Protein AF-A0A962I4L6-F1 (afdb_monomer_lite)

Sequence (158 aa):
SPNHPAYGAGHATVAGACVTVLKAWFDEDAKLMELIDIAQANDRTKEPGPLLQGLLQPGSHNSGELFEPPSAYNGGDAKNMTVGGELNKLASNVAMGRSMGGVHWRTDNTRSLRLGEQIAIEILRKRTEEYAERPVSFTFRSFDRHMIHITQGQAMSR

Foldseek 3Di:
DPPDDQAQPVQLLQLLQVLLLVQQPDDQQAFPQVVLVVQQVVPPCPDPDPRDPGDWDFDDCPPVDPGDPIDHDPDPCNRRDGNNNVSVVSSVCRLCVCVVVVRHDPNSNVVSSQNNNVVNLQVVLVVCQVDPPPRDKTWGAHPVRWIWIHTNSDIDTD

Radius of gyration: 18.55 Å; chains: 1; bounding box: 48×34×57 Å

Secondary structure (DSSP, 8-state):
--SS-SSS-HHHHHHHHHHHHHHHHS-TTSBHHHHHHHHHHTT--SSSSS---SSEEPPPS-SS-S-PPPEE---TTTTT-BHHHHHHHHHHHHHHHHHHTTS--HHHHHHHHHHHHHHHHHHHHHHHHH-SSSSPEEEEE-TTSPEEEEETTEEEE-

Structure (mmCIF, N/CA/C/O backbone):
data_AF-A0A962I4L6-F1
#
_entry.id   AF-A0A962I4L6-F1
#
loop_
_atom_site.group_PDB
_atom_site.id
_atom_site.type_symbol
_atom_site.label_atom_id
_atom_site.label_alt_id
_atom_site.label_comp_id
_atom_site.label_asym_id
_atom_site.label_entity_id
_atom_site.label_seq_id
_atom_site.pdbx_PDB_ins_code
_atom_site.Cartn_x
_atom_site.Cartn_y
_atom_site.Cartn_z
_atom_site.occupancy
_atom_site.B_iso_or_equiv
_atom_site.auth_seq_id
_atom_site.auth_comp_id
_atom_site.auth_asym_id
_atom_site.auth_atom_id
_atom_site.pdbx_PDB_model_num
ATOM 1 N N . SER A 1 1 ? 22.035 4.086 -10.370 1.00 87.12 1 SER A N 1
ATOM 2 C CA . SER A 1 1 ? 21.474 4.120 -9.000 1.00 87.12 1 SER A CA 1
ATOM 3 C C . SER A 1 1 ? 21.773 5.472 -8.367 1.00 87.12 1 SER A C 1
ATOM 5 O O . SER A 1 1 ? 22.662 6.154 -8.865 1.00 87.12 1 SER A O 1
ATOM 7 N N . PRO A 1 2 ? 21.040 5.900 -7.324 1.00 95.38 2 PRO A N 1
ATOM 8 C CA . PRO A 1 2 ? 21.456 7.033 -6.494 1.00 95.38 2 PRO A CA 1
ATOM 9 C C . PRO A 1 2 ? 22.731 6.713 -5.689 1.00 95.38 2 PRO A C 1
ATOM 11 O O . PRO A 1 2 ? 23.069 5.543 -5.509 1.00 95.38 2 PRO A O 1
ATOM 14 N N . ASN A 1 3 ? 23.404 7.742 -5.164 1.00 97.19 3 ASN A N 1
ATOM 15 C CA . ASN A 1 3 ? 24.659 7.616 -4.406 1.00 97.19 3 ASN A CA 1
ATOM 16 C C . ASN A 1 3 ? 24.429 7.218 -2.935 1.00 97.19 3 ASN A C 1
ATOM 18 O O . ASN A 1 3 ? 24.793 7.943 -2.013 1.00 97.19 3 ASN A O 1
ATOM 22 N N . HIS A 1 4 ? 23.805 6.064 -2.717 1.00 97.06 4 HIS A N 1
ATOM 23 C CA . HIS A 1 4 ? 23.673 5.411 -1.414 1.00 97.06 4 HIS A CA 1
ATOM 24 C C . HIS A 1 4 ? 23.645 3.882 -1.603 1.00 97.06 4 HIS A C 1
ATOM 26 O O . HIS A 1 4 ? 23.390 3.417 -2.718 1.00 97.06 4 HIS A O 1
ATOM 32 N N . PRO A 1 5 ? 23.892 3.074 -0.551 1.00 97.75 5 PRO A N 1
ATOM 33 C CA . PRO A 1 5 ? 23.781 1.619 -0.641 1.00 97.75 5 PRO A CA 1
ATOM 34 C C . PRO A 1 5 ? 22.422 1.158 -1.187 1.00 97.75 5 PRO A C 1
ATOM 36 O O . PRO A 1 5 ? 21.396 1.808 -0.972 1.00 97.75 5 PRO A O 1
ATOM 39 N N . ALA A 1 6 ? 22.422 0.034 -1.907 1.00 96.62 6 ALA A N 1
ATOM 40 C CA . ALA A 1 6 ? 21.228 -0.484 -2.576 1.00 96.62 6 ALA A CA 1
ATOM 41 C C . ALA A 1 6 ? 20.248 -1.183 -1.617 1.00 96.62 6 ALA A C 1
ATOM 43 O O . ALA A 1 6 ? 19.036 -1.041 -1.765 1.00 96.62 6 ALA A O 1
ATOM 44 N N . TYR A 1 7 ? 20.752 -1.933 -0.630 1.00 97.12 7 TYR A N 1
ATOM 45 C CA . TYR A 1 7 ? 19.887 -2.686 0.276 1.00 97.12 7 TYR A CA 1
ATOM 46 C C . TYR A 1 7 ? 19.195 -1.759 1.275 1.00 97.12 7 TYR A C 1
ATOM 48 O O . TYR A 1 7 ? 19.838 -0.945 1.937 1.00 97.12 7 TYR A O 1
ATOM 56 N N . GLY A 1 8 ? 17.876 -1.905 1.379 1.00 94.75 8 GLY A N 1
ATOM 57 C CA . GLY A 1 8 ? 17.017 -0.885 1.967 1.00 94.75 8 GLY A CA 1
ATOM 58 C C . GLY A 1 8 ? 16.531 0.088 0.894 1.00 94.75 8 GLY A C 1
ATOM 59 O O . GLY A 1 8 ? 16.927 1.251 0.866 1.00 94.75 8 GLY A O 1
ATOM 60 N N . ALA A 1 9 ? 15.656 -0.376 0.000 1.00 98.00 9 ALA A N 1
ATOM 61 C CA . ALA A 1 9 ? 15.078 0.471 -1.033 1.00 98.00 9 ALA A CA 1
ATOM 62 C C . ALA A 1 9 ? 14.179 1.546 -0.402 1.00 98.00 9 ALA A C 1
ATOM 64 O O . ALA A 1 9 ? 13.057 1.267 0.022 1.00 98.00 9 ALA A O 1
ATOM 65 N N . GLY A 1 10 ? 14.649 2.798 -0.379 1.00 97.94 10 GLY A N 1
ATOM 66 C CA . GLY A 1 10 ? 13.922 3.9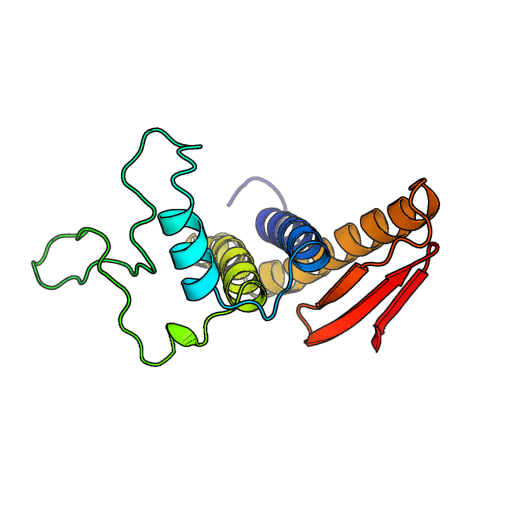07 0.249 1.00 97.94 10 GL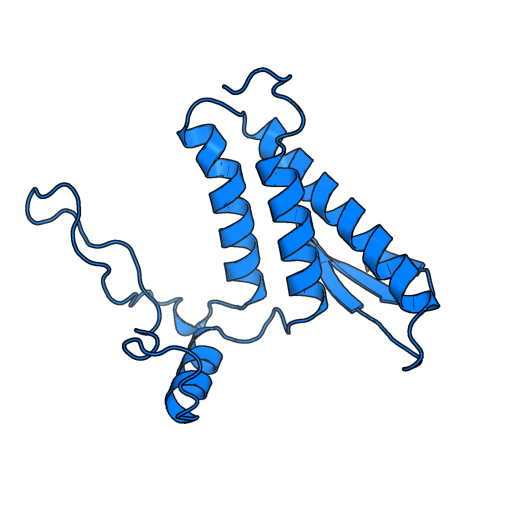Y A CA 1
ATOM 67 C C . GLY A 1 10 ? 12.502 4.093 -0.299 1.00 97.94 10 GLY A C 1
ATOM 68 O O . GLY A 1 10 ? 11.568 4.293 0.469 1.00 97.94 10 GLY A O 1
ATOM 69 N N . HIS A 1 11 ? 12.309 3.932 -1.614 1.00 98.44 11 HIS A N 1
ATOM 70 C CA . HIS A 1 11 ? 10.975 4.006 -2.229 1.00 98.44 11 HIS A CA 1
ATOM 71 C C . HIS A 1 11 ? 10.042 2.899 -1.735 1.00 98.44 11 HIS A C 1
ATOM 73 O O . HIS A 1 11 ? 8.878 3.163 -1.460 1.00 98.44 11 HIS A O 1
ATOM 79 N N . ALA A 1 12 ? 10.552 1.676 -1.591 1.00 98.56 12 ALA A N 1
ATOM 80 C CA . ALA A 1 12 ? 9.771 0.556 -1.087 1.00 98.56 12 ALA A CA 1
ATOM 81 C C . ALA A 1 12 ? 9.428 0.734 0.401 1.00 98.56 12 ALA A C 1
ATOM 83 O O . ALA A 1 12 ? 8.306 0.442 0.798 1.00 98.56 12 ALA A O 1
ATOM 84 N N . THR A 1 13 ? 10.348 1.273 1.210 1.00 98.81 13 THR A N 1
ATOM 85 C CA . THR A 1 13 ? 10.077 1.585 2.622 1.00 98.81 13 THR A CA 1
ATOM 86 C C . THR A 1 13 ? 8.975 2.635 2.755 1.00 98.81 13 THR A C 1
ATOM 88 O O . THR A 1 13 ? 8.019 2.431 3.497 1.00 98.81 13 THR A O 1
ATOM 91 N N . VAL A 1 14 ? 9.064 3.736 2.002 1.00 98.69 14 VAL A N 1
ATOM 92 C CA . VAL A 1 14 ? 8.040 4.793 2.022 1.00 98.69 14 VAL A CA 1
ATOM 93 C C . VAL A 1 14 ? 6.699 4.261 1.518 1.00 98.69 14 VAL A C 1
ATOM 95 O O . VAL A 1 14 ? 5.685 4.439 2.186 1.00 98.69 14 VAL A O 1
ATOM 98 N N . ALA A 1 15 ? 6.689 3.549 0.389 1.00 98.69 15 ALA A N 1
ATOM 99 C CA . ALA A 1 15 ? 5.469 2.976 -0.169 1.00 98.69 15 ALA A CA 1
ATOM 100 C C . ALA A 1 15 ? 4.797 1.991 0.801 1.00 98.69 15 ALA A C 1
ATOM 102 O O . ALA A 1 15 ? 3.584 2.056 0.994 1.00 98.69 15 ALA A O 1
ATOM 103 N N . GLY A 1 16 ? 5.585 1.126 1.451 1.00 98.75 16 GLY A N 1
ATOM 104 C CA . GLY A 1 16 ? 5.100 0.187 2.460 1.00 98.75 16 GLY A CA 1
ATOM 105 C C . GLY A 1 16 ? 4.460 0.895 3.652 1.00 98.75 16 GLY A C 1
ATOM 106 O O . GLY A 1 16 ? 3.358 0.531 4.056 1.00 98.75 16 GLY A O 1
ATOM 107 N N . ALA A 1 17 ? 5.098 1.949 4.168 1.00 98.88 17 ALA A N 1
ATOM 108 C CA . ALA A 1 17 ? 4.561 2.732 5.278 1.00 98.88 17 ALA A CA 1
ATOM 109 C C . ALA A 1 17 ? 3.262 3.464 4.898 1.00 98.88 17 ALA A C 1
ATOM 111 O O . ALA A 1 17 ? 2.254 3.332 5.591 1.00 98.88 17 ALA A O 1
ATOM 112 N N . CYS A 1 18 ? 3.257 4.189 3.774 1.00 98.75 18 CYS A N 1
ATOM 113 C CA . CYS A 1 18 ? 2.094 4.955 3.322 1.00 98.75 18 CYS A CA 1
ATOM 114 C C . CYS A 1 18 ? 0.877 4.058 3.080 1.00 98.75 18 CYS A C 1
ATOM 116 O O . CYS A 1 18 ? -0.203 4.337 3.595 1.00 98.75 18 CYS A O 1
ATOM 118 N N . VAL A 1 19 ? 1.046 2.954 2.346 1.00 98.69 19 VAL A N 1
ATOM 119 C CA . VAL A 1 19 ? -0.059 2.025 2.076 1.00 98.69 19 VAL A CA 1
ATOM 120 C C . VAL A 1 19 ? -0.544 1.338 3.348 1.00 98.69 19 VAL A C 1
ATOM 122 O O . VAL A 1 19 ? -1.741 1.134 3.491 1.00 98.69 19 VAL A O 1
ATOM 125 N N . THR A 1 20 ? 0.335 1.047 4.307 1.00 98.75 20 THR A N 1
ATOM 126 C CA . THR A 1 20 ? -0.085 0.495 5.605 1.00 98.75 20 THR A CA 1
ATOM 127 C C . THR A 1 20 ? -0.992 1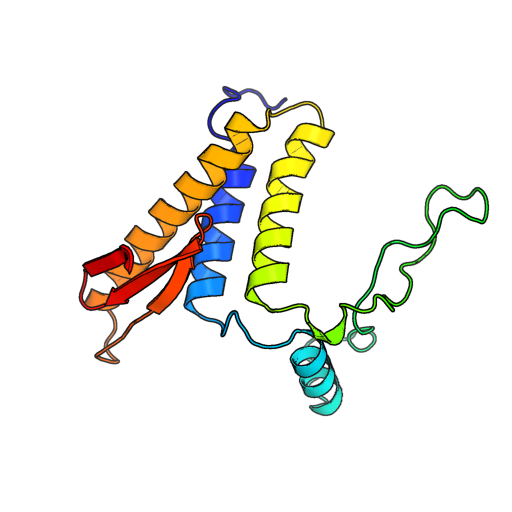.458 6.368 1.00 98.75 20 THR A C 1
ATOM 129 O O . THR A 1 20 ? -2.030 1.040 6.870 1.00 98.75 20 THR A O 1
ATOM 132 N N . VAL A 1 21 ? -0.659 2.753 6.399 1.00 98.62 21 VAL A N 1
ATOM 133 C CA . VAL A 1 21 ? -1.529 3.774 7.011 1.00 98.62 21 VAL A CA 1
ATOM 134 C C . VAL A 1 21 ? -2.874 3.868 6.286 1.00 98.62 21 VAL A C 1
ATOM 136 O O . VAL A 1 21 ? -3.907 3.989 6.937 1.00 98.62 21 VAL A O 1
ATOM 139 N N . LEU A 1 22 ? -2.887 3.773 4.953 1.00 98.62 22 LEU A N 1
ATOM 140 C CA . LEU A 1 22 ? -4.133 3.781 4.181 1.00 98.62 22 LEU A CA 1
ATOM 141 C C . LEU A 1 22 ? -4.990 2.540 4.465 1.00 98.62 22 LEU A C 1
ATOM 143 O O . LEU A 1 22 ? -6.174 2.687 4.745 1.00 98.62 22 LEU A O 1
ATOM 147 N N . LYS A 1 23 ? -4.399 1.338 4.467 1.00 98.56 23 LYS A N 1
ATOM 148 C CA . LYS A 1 23 ? -5.099 0.090 4.817 1.00 98.56 23 LYS A CA 1
ATOM 149 C C . LYS A 1 23 ? -5.657 0.117 6.241 1.00 98.56 23 LYS A C 1
ATOM 151 O O . LYS A 1 23 ? -6.697 -0.465 6.493 1.00 98.56 23 LYS A O 1
ATOM 156 N N . ALA A 1 24 ? -4.987 0.802 7.167 1.00 97.69 24 ALA A N 1
ATOM 157 C CA . ALA A 1 24 ? -5.489 0.969 8.525 1.00 97.69 24 ALA A CA 1
ATOM 158 C C . ALA A 1 24 ? -6.750 1.851 8.593 1.00 97.69 24 ALA A C 1
ATOM 160 O O . ALA A 1 24 ? -7.563 1.657 9.494 1.00 97.69 24 ALA A O 1
ATOM 161 N N . TRP A 1 25 ? -6.910 2.812 7.672 1.00 96.88 25 TRP A N 1
ATOM 162 C CA . TRP A 1 25 ? -8.041 3.746 7.677 1.00 96.88 25 TRP A CA 1
ATOM 163 C C . TRP A 1 25 ? -9.206 3.373 6.770 1.00 96.88 25 TRP A C 1
ATOM 165 O O . TRP A 1 25 ? -10.340 3.753 7.061 1.00 96.88 25 TRP A O 1
ATOM 175 N N . PHE A 1 26 ? -8.940 2.682 5.669 1.00 97.56 26 PHE A N 1
ATOM 176 C CA . PHE A 1 26 ? -9.958 2.322 4.694 1.00 97.56 26 PHE A CA 1
ATOM 177 C C . PHE A 1 26 ? -10.364 0.858 4.828 1.00 97.56 26 PHE A C 1
ATOM 179 O O . PHE A 1 26 ? -9.543 0.005 5.150 1.00 97.56 26 PHE A O 1
ATOM 186 N N . ASP A 1 27 ? -11.628 0.570 4.514 1.00 97.44 27 ASP A N 1
ATOM 187 C CA . ASP A 1 27 ? -12.096 -0.801 4.334 1.00 97.44 27 ASP A CA 1
ATOM 188 C C . ASP A 1 27 ? -11.380 -1.433 3.131 1.00 97.44 27 ASP A C 1
ATOM 190 O O . ASP A 1 27 ? -11.594 -1.048 1.979 1.00 97.44 27 ASP A O 1
ATOM 194 N N . GLU A 1 28 ? -10.493 -2.389 3.406 1.00 97.62 28 GLU A N 1
ATOM 195 C CA . GLU A 1 28 ? -9.688 -3.066 2.393 1.00 97.62 28 GLU A CA 1
ATOM 196 C C . GLU A 1 28 ? -10.503 -3.951 1.452 1.00 97.62 28 GLU A C 1
ATOM 198 O O . GLU A 1 28 ? -10.048 -4.204 0.331 1.00 97.62 28 GLU A O 1
ATOM 203 N N . ASP A 1 29 ? -11.663 -4.433 1.895 1.00 97.62 29 ASP A N 1
ATOM 204 C CA . ASP A 1 29 ? -12.501 -5.361 1.138 1.00 97.62 29 ASP A CA 1
ATOM 205 C C . ASP A 1 29 ? -13.517 -4.626 0.248 1.00 97.62 29 ASP A C 1
ATOM 207 O O . ASP A 1 29 ? -14.064 -5.230 -0.686 1.00 97.62 29 ASP A O 1
ATOM 211 N N . ALA A 1 30 ? -13.694 -3.316 0.465 1.00 97.69 30 ALA A N 1
ATOM 212 C CA . ALA A 1 30 ? -14.528 -2.449 -0.359 1.00 97.69 30 ALA A CA 1
ATOM 213 C C . ALA A 1 30 ? -14.141 -2.541 -1.843 1.00 97.69 30 ALA A C 1
ATOM 215 O O . ALA A 1 30 ? -12.958 -2.504 -2.212 1.00 97.69 30 ALA A O 1
ATOM 216 N N . LYS A 1 31 ? -15.152 -2.656 -2.712 1.00 97.00 31 LYS A N 1
ATOM 217 C CA . LYS A 1 31 ? -14.955 -2.780 -4.159 1.00 97.00 31 LYS A CA 1
ATOM 218 C C . LYS A 1 31 ? -14.673 -1.424 -4.777 1.00 97.00 31 LYS A C 1
ATOM 220 O O . LYS A 1 31 ? -15.444 -0.481 -4.624 1.00 97.00 31 LYS A O 1
ATOM 225 N N . LEU A 1 32 ? -13.574 -1.333 -5.522 1.00 93.19 32 LEU A N 1
ATOM 226 C CA . LEU A 1 32 ? -13.134 -0.054 -6.073 1.00 93.19 32 LEU A CA 1
ATOM 227 C C . LEU A 1 32 ? -14.128 0.510 -7.100 1.00 93.19 32 LEU A C 1
ATOM 229 O O . LEU A 1 32 ? -14.367 1.712 -7.098 1.00 93.19 32 LEU A O 1
ATOM 233 N N . MET A 1 33 ? -14.742 -0.348 -7.926 1.00 91.25 33 MET A N 1
ATOM 234 C CA . MET A 1 33 ? -15.794 0.073 -8.865 1.00 91.25 33 MET A CA 1
ATOM 235 C C . MET A 1 33 ? -16.972 0.730 -8.146 1.00 91.25 33 MET A C 1
ATOM 237 O O . MET A 1 33 ? -17.389 1.810 -8.540 1.00 91.25 33 MET A O 1
ATOM 241 N N . GLU A 1 34 ? -17.447 0.139 -7.048 1.00 91.94 34 GLU A N 1
ATOM 242 C CA . GLU A 1 34 ? -18.566 0.696 -6.281 1.00 91.94 34 GLU A CA 1
ATOM 243 C C . GLU A 1 34 ? -18.213 2.072 -5.701 1.00 91.94 34 GLU A C 1
ATOM 245 O O . GLU A 1 34 ? -19.019 2.998 -5.754 1.00 91.94 34 GLU A O 1
ATOM 250 N N . LEU A 1 35 ? -16.983 2.245 -5.202 1.00 90.44 35 LEU A N 1
ATOM 251 C CA . LEU A 1 35 ? -16.509 3.541 -4.709 1.00 90.44 35 LEU A CA 1
ATOM 252 C C . LEU A 1 35 ? -16.421 4.595 -5.822 1.00 90.44 35 LEU A C 1
ATOM 254 O O . LEU A 1 35 ? -16.737 5.761 -5.576 1.00 90.44 35 LEU A O 1
ATOM 258 N N . ILE A 1 36 ? -16.004 4.205 -7.030 1.00 87.06 36 ILE A N 1
ATOM 259 C CA . ILE A 1 36 ? -15.964 5.097 -8.196 1.00 87.06 36 ILE A CA 1
ATOM 260 C C . ILE A 1 36 ? -17.382 5.511 -8.598 1.00 87.06 36 ILE A C 1
ATOM 262 O O . ILE A 1 36 ? -17.625 6.705 -8.770 1.00 87.06 36 ILE A O 1
ATOM 266 N N . ASP A 1 37 ? -18.315 4.561 -8.678 1.00 86.81 37 ASP A N 1
ATOM 267 C CA . ASP A 1 37 ? -19.712 4.824 -9.037 1.00 86.81 37 ASP A CA 1
ATOM 268 C C . ASP A 1 37 ? -20.364 5.785 -8.026 1.00 86.81 37 ASP A C 1
ATOM 270 O O . ASP A 1 37 ? -20.994 6.777 -8.401 1.00 86.81 37 ASP A O 1
ATOM 274 N N . ILE A 1 38 ? -20.138 5.556 -6.725 1.00 86.50 38 ILE A N 1
ATOM 275 C CA . ILE A 1 38 ? -20.586 6.454 -5.651 1.00 86.50 38 ILE A CA 1
ATOM 276 C C . ILE A 1 38 ? -19.963 7.846 -5.817 1.00 86.50 38 ILE A C 1
ATOM 278 O O . ILE A 1 38 ? -20.653 8.856 -5.668 1.00 86.50 38 ILE A O 1
ATOM 282 N N . ALA A 1 39 ? -18.665 7.937 -6.107 1.00 81.69 39 ALA A N 1
ATOM 283 C CA . ALA A 1 39 ? -17.986 9.220 -6.270 1.00 81.69 39 ALA A CA 1
ATOM 284 C C . ALA A 1 39 ? -18.520 10.013 -7.475 1.00 81.69 39 ALA A C 1
ATOM 286 O O . ALA A 1 39 ? -18.727 11.220 -7.355 1.00 81.69 39 ALA A O 1
ATOM 287 N N . GLN A 1 40 ? -18.789 9.342 -8.598 1.00 79.19 40 GLN A N 1
ATOM 288 C CA . GLN A 1 40 ? -19.378 9.948 -9.795 1.00 79.19 40 GLN A CA 1
ATOM 289 C C . GLN A 1 40 ? -20.815 10.428 -9.556 1.00 79.19 40 GLN A C 1
ATOM 291 O O . GLN A 1 40 ? -21.186 11.500 -10.025 1.00 79.19 40 GLN A O 1
ATOM 296 N N . ALA A 1 41 ? -21.616 9.666 -8.804 1.00 82.38 41 ALA A N 1
ATOM 297 C CA . ALA A 1 41 ? -23.004 10.018 -8.506 1.00 82.38 41 ALA A CA 1
ATOM 298 C C . ALA A 1 41 ? -23.141 11.213 -7.548 1.00 82.38 41 ALA A C 1
ATOM 300 O O . ALA A 1 41 ? -24.152 11.910 -7.565 1.00 82.38 41 ALA A O 1
ATOM 301 N N . ASN A 1 42 ? -22.141 11.450 -6.696 1.00 72.31 42 ASN A N 1
ATOM 302 C CA . ASN A 1 42 ? -22.226 12.448 -5.630 1.00 72.31 42 ASN A CA 1
ATOM 303 C C . ASN A 1 42 ? -22.046 13.908 -6.092 1.00 72.31 42 ASN A C 1
ATOM 305 O O . ASN A 1 42 ? -22.071 14.785 -5.233 1.00 72.31 42 ASN A O 1
ATOM 309 N N . ASP A 1 43 ? -21.829 14.175 -7.389 1.00 65.19 43 ASP A N 1
ATOM 310 C CA . ASP A 1 43 ? -21.591 15.509 -7.997 1.00 65.19 43 ASP A CA 1
ATOM 311 C C . ASP A 1 43 ? -20.591 16.396 -7.217 1.00 65.19 43 ASP A C 1
ATOM 313 O O . ASP A 1 43 ? -20.562 17.624 -7.299 1.00 65.19 43 ASP A O 1
ATOM 317 N N . ARG A 1 44 ? -19.737 15.764 -6.401 1.00 64.12 44 ARG A N 1
ATOM 318 C CA . ARG A 1 44 ? -18.727 16.434 -5.586 1.00 64.12 44 ARG A CA 1
ATOM 319 C C . ARG A 1 44 ? -17.519 16.686 -6.470 1.00 64.12 44 ARG A C 1
ATOM 321 O O . ARG A 1 44 ? -16.576 15.899 -6.497 1.00 64.12 44 ARG A O 1
ATOM 328 N N . THR A 1 45 ? -17.532 17.811 -7.173 1.00 58.19 45 THR A N 1
ATOM 329 C CA . THR A 1 45 ? -16.408 18.293 -7.981 1.00 58.19 45 THR A CA 1
ATOM 330 C C . THR A 1 45 ? -15.289 18.815 -7.074 1.00 58.19 45 THR A C 1
ATOM 332 O O . THR A 1 45 ? -15.091 20.021 -6.934 1.00 58.19 45 THR A O 1
ATOM 335 N N . LYS A 1 46 ? -14.562 17.921 -6.391 1.00 60.50 46 LYS A N 1
ATOM 336 C CA . LYS A 1 46 ? -13.331 18.326 -5.691 1.00 60.50 46 LYS A CA 1
ATOM 337 C C . LYS A 1 46 ? -12.242 18.742 -6.692 1.00 60.50 46 LYS A C 1
ATOM 339 O O . LYS A 1 46 ? -11.453 19.623 -6.380 1.00 60.50 46 LYS A O 1
ATOM 344 N N . GLU A 1 47 ? -12.238 18.151 -7.888 1.00 58.72 47 GLU A N 1
ATOM 345 C CA . GLU A 1 47 ? -11.272 18.435 -8.953 1.00 58.72 47 GLU A CA 1
ATOM 346 C C . GLU A 1 47 ? -11.977 19.023 -10.193 1.00 58.72 47 GLU A C 1
ATOM 348 O O . GLU A 1 47 ? -13.002 18.481 -10.611 1.00 58.72 47 GLU A O 1
ATOM 353 N N . PRO A 1 48 ? -11.442 20.088 -10.823 1.00 55.34 48 PRO A N 1
ATOM 354 C CA . PRO A 1 48 ? -11.990 20.701 -12.040 1.00 55.34 48 PRO A CA 1
ATOM 355 C C . PRO A 1 48 ? -11.623 19.918 -13.320 1.00 55.34 48 PRO A C 1
ATOM 357 O O . PRO A 1 48 ? -11.277 20.504 -14.345 1.00 55.34 48 PRO A O 1
ATOM 360 N N . GLY A 1 49 ? -11.651 18.586 -13.259 1.00 56.91 49 GLY A N 1
ATOM 361 C CA . GLY A 1 49 ? -11.301 17.691 -14.363 1.00 56.91 49 GLY A CA 1
ATOM 362 C C . GLY A 1 49 ? -12.467 16.790 -14.769 1.00 56.91 49 GLY A C 1
ATOM 363 O O . GLY A 1 49 ? -13.444 16.689 -14.024 1.00 56.91 49 GLY A O 1
ATOM 364 N N . PRO A 1 50 ? -12.395 16.125 -15.938 1.00 59.09 50 PRO A N 1
ATOM 365 C CA . PRO A 1 50 ? -13.400 15.138 -16.309 1.00 59.09 50 PRO A CA 1
ATOM 366 C C . PRO A 1 50 ? -13.539 14.103 -15.187 1.00 59.09 50 PRO A C 1
ATOM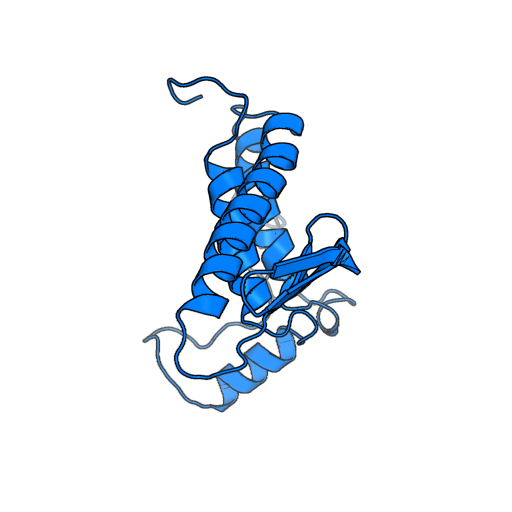 368 O O . PRO A 1 50 ? -12.535 13.652 -14.631 1.00 59.09 50 PRO A O 1
ATOM 371 N N . LEU A 1 51 ? -14.794 13.773 -14.862 1.00 60.25 51 LEU A N 1
ATOM 372 C CA . LEU A 1 51 ? -15.200 12.737 -13.909 1.00 60.25 51 LEU A CA 1
ATOM 373 C C . LEU A 1 51 ? -14.270 11.520 -13.997 1.00 60.25 51 LEU A C 1
ATOM 375 O O . LEU A 1 51 ? -13.885 11.126 -15.098 1.00 60.25 51 LEU A O 1
ATOM 379 N N . LEU A 1 52 ? -13.925 10.931 -12.843 1.00 65.19 52 LEU A N 1
ATOM 380 C CA . LEU A 1 52 ? -13.187 9.663 -12.732 1.00 65.19 52 LEU A CA 1
ATOM 381 C C . LEU A 1 52 ? -13.599 8.718 -13.872 1.00 65.19 52 LEU A C 1
ATOM 383 O O . LEU A 1 52 ? -14.764 8.359 -13.955 1.00 65.19 52 LEU A O 1
ATOM 387 N N . GLN A 1 53 ? -12.691 8.329 -14.767 1.00 74.31 53 GLN A N 1
ATOM 388 C CA . GLN A 1 53 ? -13.026 7.615 -16.017 1.00 74.31 53 GLN A CA 1
ATOM 389 C C . GLN A 1 53 ? -13.263 6.103 -15.822 1.00 74.31 53 GLN A C 1
ATOM 391 O O . GLN A 1 53 ? -13.031 5.304 -16.726 1.00 74.31 53 GLN A O 1
ATOM 396 N N . GLY A 1 54 ? -13.726 5.695 -14.637 1.00 84.88 54 GLY A N 1
ATOM 397 C CA . GLY A 1 54 ? -13.844 4.285 -14.272 1.00 84.88 54 GLY A CA 1
ATOM 398 C C . GLY A 1 54 ? -12.489 3.633 -13.981 1.00 84.88 54 GLY A C 1
ATOM 399 O O . GLY A 1 54 ? -11.490 4.306 -13.713 1.00 84.88 54 GLY A O 1
ATOM 400 N N . LEU A 1 55 ? -12.457 2.299 -14.035 1.00 90.44 55 LEU A N 1
ATOM 401 C CA . LEU A 1 55 ? -11.208 1.542 -14.032 1.00 90.44 55 LEU A CA 1
ATOM 402 C C . LEU A 1 55 ? -10.549 1.606 -15.410 1.00 90.44 55 LEU A C 1
ATOM 404 O O . LEU A 1 55 ? -11.175 1.325 -16.433 1.00 90.44 55 LEU A O 1
ATOM 408 N N . LEU A 1 56 ? -9.258 1.918 -15.415 1.00 90.94 56 LEU A N 1
ATOM 409 C CA . LEU A 1 56 ? -8.463 2.067 -16.625 1.00 90.94 56 LEU A CA 1
ATOM 410 C C . LEU A 1 56 ? -7.292 1.089 -16.637 1.00 90.94 56 LEU A C 1
ATOM 412 O O . LEU A 1 56 ? -6.760 0.699 -15.598 1.00 90.94 56 LEU A O 1
ATOM 416 N N . GLN A 1 57 ? -6.862 0.750 -17.843 1.00 89.75 57 GLN A N 1
ATOM 417 C CA . GLN A 1 57 ? -5.631 0.026 -18.129 1.00 89.75 57 GLN A CA 1
ATOM 418 C C . GLN A 1 57 ? -4.809 0.798 -19.172 1.00 89.75 57 GLN A C 1
ATOM 420 O O . GLN A 1 57 ? -5.365 1.649 -19.878 1.00 89.75 57 GLN A O 1
ATOM 425 N N . PRO A 1 58 ? -3.498 0.522 -19.300 1.00 88.38 58 PRO A N 1
ATOM 426 C CA . PRO A 1 58 ? -2.708 1.063 -20.399 1.00 88.38 58 PRO A CA 1
ATOM 427 C C . PRO A 1 58 ? -3.384 0.811 -21.755 1.00 88.38 58 PRO A C 1
ATOM 429 O O . PRO A 1 58 ? -4.044 -0.215 -21.944 1.00 88.38 58 PRO A O 1
ATOM 432 N N . GLY A 1 59 ? -3.243 1.757 -22.685 1.00 85.06 59 GLY A N 1
ATOM 433 C CA . GLY A 1 59 ? -3.668 1.560 -24.068 1.00 85.06 59 GLY A CA 1
ATOM 434 C C . GLY A 1 59 ? -2.971 0.348 -24.689 1.00 85.06 59 GLY A C 1
ATOM 435 O O . GLY A 1 59 ? -1.905 -0.077 -24.233 1.00 85.06 59 GLY A O 1
ATOM 436 N N . SER A 1 60 ? -3.594 -0.241 -25.708 1.00 75.69 60 SER A N 1
ATOM 437 C CA . SER A 1 60 ? -2.949 -1.325 -26.446 1.00 75.69 60 SER A CA 1
ATOM 438 C C . SER A 1 60 ? -1.767 -0.768 -27.253 1.00 75.69 60 SER A C 1
ATOM 440 O O . SER A 1 60 ? -1.607 0.435 -27.368 1.00 75.69 60 SER A O 1
ATOM 442 N N . HIS A 1 61 ? -0.895 -1.610 -27.795 1.00 73.62 61 HIS A N 1
ATOM 443 C CA . HIS A 1 61 ? 0.131 -1.160 -28.748 1.00 73.62 61 HIS A CA 1
ATOM 444 C C . HIS A 1 61 ? -0.209 -1.719 -30.127 1.00 73.62 61 HIS A C 1
ATOM 446 O O . HIS A 1 61 ? 0.575 -2.446 -30.734 1.00 73.62 61 HIS A O 1
ATOM 452 N N . ASN A 1 62 ? -1.424 -1.441 -30.597 1.00 72.88 62 ASN A N 1
ATOM 453 C CA . ASN A 1 62 ? -1.935 -2.021 -31.841 1.00 72.88 62 ASN A CA 1
ATOM 454 C C . ASN A 1 62 ? -1.657 -1.126 -33.051 1.00 72.88 62 ASN A C 1
ATOM 456 O O . ASN A 1 62 ? -1.651 -1.605 -34.182 1.00 72.88 62 ASN A O 1
ATOM 460 N N . SER A 1 63 ? -1.425 0.165 -32.820 1.00 72.19 63 SER A N 1
ATOM 461 C CA . SER A 1 63 ? -1.207 1.174 -33.863 1.00 72.19 63 SER A CA 1
ATOM 462 C C . SER A 1 63 ? 0.258 1.361 -34.280 1.00 72.19 63 SER A C 1
ATOM 464 O O . SER A 1 63 ? 0.531 2.111 -35.212 1.00 72.19 63 SER A O 1
ATOM 466 N N . GLY A 1 64 ? 1.209 0.696 -33.615 1.00 70.00 64 GLY A N 1
ATOM 467 C CA . GLY A 1 64 ? 2.645 0.942 -33.808 1.00 70.00 64 GLY A CA 1
ATOM 468 C C . GLY A 1 64 ? 3.166 2.206 -33.109 1.00 70.00 64 GLY A C 1
ATOM 469 O O . GLY A 1 64 ? 4.367 2.467 -33.152 1.00 70.00 64 GLY A O 1
ATOM 470 N N . GLU A 1 65 ? 2.294 2.955 -32.428 1.00 72.75 65 GLU A N 1
ATOM 471 C CA . GLU A 1 65 ? 2.671 4.061 -31.549 1.00 72.75 65 GLU A CA 1
ATOM 472 C C . GLU A 1 65 ? 3.293 3.556 -30.238 1.00 72.75 65 GLU A C 1
ATOM 474 O O . GLU A 1 65 ? 2.974 2.477 -29.724 1.00 72.75 65 GLU A O 1
ATOM 479 N N . LEU A 1 66 ? 4.189 4.368 -29.669 1.00 68.38 66 LEU A N 1
ATOM 480 C CA . LEU A 1 66 ? 4.841 4.072 -28.388 1.00 68.38 66 LEU A CA 1
ATOM 481 C C . LEU A 1 66 ? 3.917 4.294 -27.183 1.00 68.38 66 LEU A C 1
ATOM 483 O O . LEU A 1 66 ? 4.232 3.806 -26.103 1.00 68.38 66 LEU A O 1
ATOM 487 N N . PHE A 1 67 ? 2.809 5.025 -27.337 1.00 73.06 67 PHE A N 1
ATOM 488 C CA . PHE A 1 67 ? 1.842 5.265 -26.267 1.00 73.06 67 PHE A CA 1
ATOM 489 C C . PHE A 1 67 ? 0.442 5.470 -26.853 1.00 73.06 67 PHE A C 1
ATOM 491 O O . PHE A 1 67 ? 0.193 6.465 -27.530 1.00 73.06 67 PHE A O 1
ATOM 498 N N . GLU A 1 68 ? -0.487 4.562 -26.557 1.00 83.31 68 GLU A N 1
ATOM 499 C CA . GLU A 1 68 ? -1.918 4.786 -26.789 1.00 83.31 68 GLU A CA 1
ATOM 500 C C . GLU A 1 68 ? -2.584 5.340 -25.513 1.00 83.31 68 GLU A C 1
ATOM 502 O O . GLU A 1 68 ? -2.139 5.027 -24.399 1.00 83.31 68 GLU A O 1
ATOM 507 N N . PRO A 1 69 ? -3.652 6.154 -25.636 1.00 85.31 69 PRO A N 1
ATOM 508 C CA . PRO A 1 69 ? -4.421 6.613 -24.484 1.00 85.31 69 PRO A CA 1
ATOM 509 C C . PRO A 1 69 ? -4.898 5.444 -23.603 1.00 85.31 69 PRO A C 1
ATOM 511 O O . PRO A 1 69 ? -5.163 4.357 -24.128 1.00 85.31 69 PRO A O 1
ATOM 514 N N . PRO A 1 70 ? -5.055 5.644 -22.279 1.00 87.75 70 PRO A N 1
ATOM 515 C CA . PRO A 1 70 ? -5.629 4.630 -21.402 1.00 87.75 70 PRO A CA 1
ATOM 516 C C . PRO A 1 70 ? -6.975 4.131 -21.929 1.00 87.75 70 PRO A C 1
ATOM 518 O O . PRO A 1 70 ? -7.806 4.916 -22.388 1.00 87.75 70 PRO A O 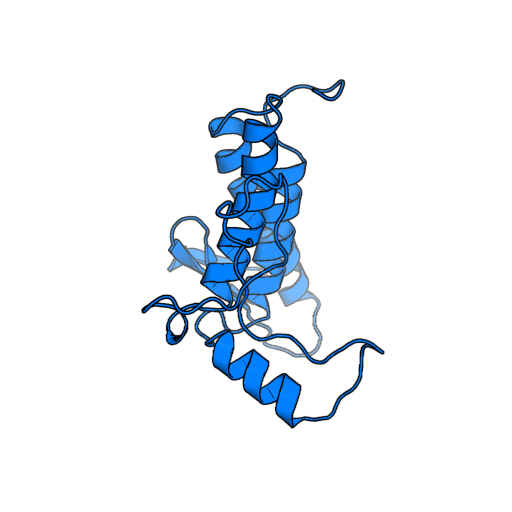1
ATOM 521 N N . SER A 1 71 ? -7.196 2.824 -21.839 1.00 88.19 71 SER A N 1
ATOM 522 C CA . SER A 1 71 ? -8.453 2.193 -22.241 1.00 88.19 71 SER A CA 1
ATOM 523 C C . SER A 1 71 ? -9.232 1.718 -21.019 1.00 88.19 71 SER A C 1
ATOM 525 O O . SER A 1 71 ? -8.656 1.476 -19.956 1.00 88.19 71 SER A O 1
ATOM 527 N N . ALA A 1 72 ? -10.552 1.585 -21.156 1.00 90.56 72 ALA A N 1
ATOM 528 C CA . ALA A 1 72 ? -11.388 1.033 -20.097 1.00 90.56 72 ALA A CA 1
ATOM 529 C C . ALA A 1 72 ? -10.961 -0.405 -19.768 1.00 90.56 72 ALA A C 1
ATOM 531 O O . ALA A 1 72 ? -10.769 -1.237 -20.661 1.00 90.56 72 ALA A O 1
ATOM 532 N N . TYR A 1 73 ? -10.831 -0.702 -18.478 1.00 91.75 73 TYR A N 1
ATOM 533 C CA . TYR A 1 73 ? -10.517 -2.042 -18.009 1.00 91.75 73 TYR A CA 1
ATOM 534 C C . TYR A 1 73 ? -11.788 -2.894 -17.911 1.00 91.75 73 TYR A C 1
ATOM 536 O O . TYR A 1 73 ? -12.612 -2.700 -17.021 1.00 91.75 73 TYR A O 1
ATOM 544 N N . ASN A 1 74 ? -11.921 -3.871 -18.811 1.00 91.00 74 ASN A N 1
ATOM 545 C CA . ASN A 1 74 ? -13.078 -4.775 -18.896 1.00 91.00 74 ASN A CA 1
ATOM 546 C C . ASN A 1 74 ? -12.741 -6.220 -18.479 1.00 91.00 74 ASN A C 1
ATOM 548 O O . ASN A 1 74 ? -13.372 -7.170 -18.945 1.00 91.00 74 ASN A O 1
ATOM 552 N N . GLY A 1 75 ? -11.715 -6.403 -17.640 1.00 92.44 75 GLY A N 1
ATOM 553 C CA . GLY A 1 75 ? -11.348 -7.718 -17.110 1.00 92.44 75 GLY A CA 1
ATOM 554 C C . GLY A 1 75 ? -12.493 -8.356 -16.317 1.00 92.44 75 GLY A C 1
ATOM 555 O O . GLY A 1 75 ? -13.276 -7.662 -15.667 1.00 92.44 75 GLY A O 1
ATOM 556 N N . GLY A 1 76 ? -12.596 -9.690 -16.339 1.00 95.44 76 GLY A N 1
ATOM 557 C CA . GLY A 1 76 ? -13.642 -10.418 -15.600 1.00 95.44 76 GLY A CA 1
ATOM 558 C C . GLY A 1 76 ? -13.570 -10.227 -14.077 1.00 95.44 76 GLY A C 1
ATOM 559 O O . GLY A 1 76 ? -14.551 -10.433 -13.367 1.00 95.44 76 GLY A O 1
ATOM 560 N N . ASP A 1 77 ? -12.420 -9.792 -13.575 1.00 95.25 77 ASP A N 1
ATOM 561 C CA . ASP A 1 77 ? -12.134 -9.455 -12.187 1.00 95.25 77 ASP A CA 1
ATOM 562 C C . ASP A 1 77 ? -12.325 -7.967 -11.850 1.00 95.25 77 ASP A C 1
ATOM 564 O O . ASP A 1 77 ? -12.170 -7.608 -10.684 1.00 95.25 77 ASP A O 1
ATOM 568 N N . ALA A 1 78 ? -12.734 -7.109 -12.794 1.00 93.00 78 ALA A N 1
ATOM 569 C CA . ALA A 1 78 ? -12.938 -5.672 -12.558 1.00 93.00 78 ALA A CA 1
ATOM 570 C C . ALA A 1 78 ? -13.856 -5.382 -11.355 1.00 93.00 78 ALA A C 1
ATOM 572 O O . ALA A 1 78 ? -13.591 -4.490 -10.552 1.00 93.00 78 ALA A O 1
ATOM 573 N N . LYS A 1 79 ? -14.908 -6.1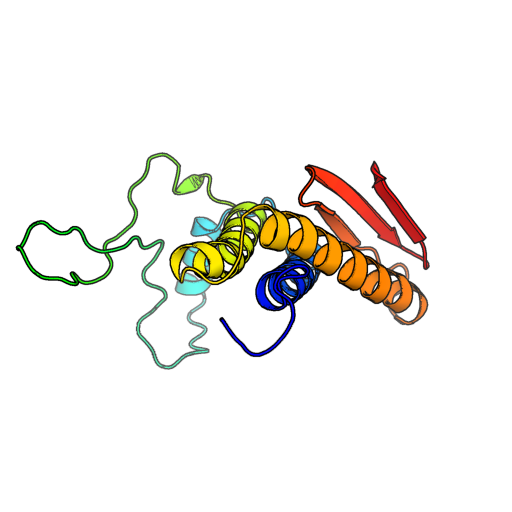91 -11.174 1.00 93.69 79 LYS A N 1
ATOM 574 C CA . LYS A 1 79 ? -15.844 -6.082 -10.039 1.00 93.69 79 LYS A CA 1
ATOM 575 C C . LYS A 1 79 ? -15.293 -6.649 -8.725 1.00 93.69 79 LYS A C 1
ATOM 577 O O . LYS A 1 79 ? -15.858 -6.416 -7.663 1.00 93.69 79 LYS A O 1
ATOM 582 N N . ASN A 1 80 ? -14.201 -7.407 -8.785 1.00 96.06 80 ASN A N 1
ATOM 583 C CA . ASN A 1 80 ? -13.595 -8.062 -7.630 1.00 96.06 80 ASN A CA 1
ATOM 584 C C . ASN A 1 80 ? -12.424 -7.271 -7.039 1.00 96.06 80 ASN A C 1
ATOM 586 O O . ASN A 1 80 ? -12.060 -7.550 -5.895 1.00 96.06 80 ASN A O 1
ATOM 590 N N . MET A 1 81 ? -11.872 -6.297 -7.773 1.00 96.94 81 MET A N 1
ATOM 591 C CA . MET A 1 81 ? -10.783 -5.424 -7.323 1.00 96.94 81 MET A CA 1
ATOM 592 C C . MET A 1 81 ? -11.178 -4.667 -6.053 1.00 96.94 81 MET A C 1
ATOM 594 O O . MET A 1 81 ? -12.191 -3.963 -6.017 1.00 96.94 81 MET A O 1
ATOM 598 N N . THR A 1 82 ? -10.371 -4.824 -5.006 1.00 97.75 82 THR A N 1
ATOM 599 C CA . THR A 1 82 ? -10.619 -4.207 -3.701 1.00 97.75 82 THR A CA 1
ATOM 600 C C . THR A 1 82 ? -9.641 -3.079 -3.418 1.00 97.75 82 THR A C 1
ATOM 602 O O . THR A 1 82 ? -8.543 -3.043 -3.981 1.00 97.75 82 THR A O 1
ATOM 605 N N . VAL A 1 83 ? -10.010 -2.181 -2.504 1.00 97.75 83 VAL A N 1
ATOM 606 C CA . VAL A 1 83 ? -9.128 -1.108 -2.022 1.00 97.75 83 VAL A CA 1
ATOM 607 C C . VAL A 1 83 ? -7.791 -1.673 -1.537 1.00 97.75 83 VAL A C 1
ATOM 609 O O . VAL A 1 83 ? -6.737 -1.222 -1.983 1.00 97.75 83 VAL A O 1
ATOM 612 N N . GLY A 1 84 ? -7.805 -2.706 -0.691 1.00 98.06 84 GLY A N 1
ATOM 613 C CA . GLY A 1 84 ? -6.582 -3.332 -0.180 1.00 98.06 84 GLY A CA 1
ATOM 614 C C . GLY A 1 84 ? -5.732 -3.957 -1.291 1.00 98.06 84 GLY A C 1
ATOM 615 O O . GLY A 1 84 ? -4.504 -3.829 -1.294 1.00 98.06 84 GLY A O 1
ATOM 616 N N . GLY A 1 85 ? -6.370 -4.588 -2.281 1.00 98.06 85 GLY A N 1
ATOM 617 C CA . GLY A 1 85 ? -5.696 -5.136 -3.458 1.00 98.06 85 GLY A CA 1
ATOM 618 C C . GLY A 1 85 ? -4.964 -4.063 -4.263 1.00 98.06 85 GLY A C 1
ATOM 619 O O . GLY A 1 85 ? -3.764 -4.194 -4.516 1.00 98.06 85 GLY A O 1
ATOM 620 N N . GLU A 1 86 ? -5.653 -2.978 -4.615 1.00 97.94 86 GLU A N 1
ATOM 621 C CA . GLU A 1 86 ? -5.075 -1.902 -5.426 1.00 97.94 86 GLU A CA 1
ATOM 622 C C . GLU A 1 86 ? -4.034 -1.073 -4.663 1.00 97.94 86 GLU A C 1
ATOM 624 O O . GLU A 1 86 ? -3.015 -0.695 -5.242 1.00 97.94 86 GLU A O 1
ATOM 629 N N . LEU A 1 87 ? -4.202 -0.868 -3.353 1.00 98.62 87 LEU A N 1
ATOM 630 C CA . LEU A 1 87 ? -3.171 -0.257 -2.510 1.00 98.62 87 LEU A CA 1
ATOM 631 C C . LEU A 1 87 ? -1.891 -1.109 -2.478 1.00 98.62 87 LEU A C 1
ATOM 633 O O . LEU A 1 87 ? -0.784 -0.588 -2.631 1.00 98.62 87 LEU A O 1
ATOM 637 N N . ASN A 1 88 ? -2.017 -2.433 -2.348 1.00 98.50 88 ASN A N 1
ATOM 638 C CA . ASN A 1 88 ? -0.862 -3.331 -2.407 1.00 98.50 88 ASN A CA 1
ATOM 639 C C . ASN A 1 88 ? -0.207 -3.332 -3.803 1.00 98.50 88 ASN A C 1
ATOM 641 O O . ASN A 1 88 ? 1.025 -3.367 -3.896 1.00 98.50 88 ASN A O 1
ATOM 645 N N . LYS A 1 89 ? -0.992 -3.237 -4.888 1.00 98.00 89 LYS A N 1
ATOM 646 C CA . LYS A 1 89 ? -0.449 -3.058 -6.247 1.00 98.00 89 LYS A CA 1
ATOM 647 C C . LYS A 1 89 ? 0.299 -1.736 -6.384 1.00 98.00 89 LYS A C 1
ATOM 649 O O . LYS A 1 89 ? 1.397 -1.741 -6.929 1.00 98.00 89 LYS A O 1
ATOM 654 N N . LEU A 1 90 ? -0.227 -0.633 -5.848 1.00 98.38 90 LEU A N 1
ATOM 655 C CA . LEU A 1 90 ? 0.448 0.667 -5.860 1.00 98.38 90 LEU A CA 1
ATOM 656 C C . LEU A 1 90 ? 1.818 0.591 -5.174 1.00 98.38 90 LEU A C 1
ATOM 658 O O . LEU A 1 90 ? 2.825 0.997 -5.759 1.00 98.38 90 LEU A O 1
ATOM 662 N N . ALA A 1 91 ? 1.881 0.006 -3.973 1.00 98.62 91 ALA A N 1
ATOM 663 C CA . ALA A 1 91 ? 3.146 -0.186 -3.267 1.00 98.62 91 ALA A CA 1
ATOM 664 C C . ALA A 1 91 ? 4.127 -1.063 -4.065 1.00 98.62 91 ALA A C 1
ATOM 666 O O . ALA A 1 91 ? 5.315 -0.743 -4.173 1.00 98.62 91 ALA A O 1
ATOM 667 N N . SER A 1 92 ? 3.621 -2.144 -4.666 1.00 98.12 92 SER A N 1
ATOM 668 C CA . SER A 1 92 ? 4.401 -3.038 -5.524 1.00 98.12 92 SER A CA 1
ATOM 669 C C . SER A 1 92 ? 4.937 -2.325 -6.767 1.00 98.12 92 SER A C 1
ATOM 671 O O . SER A 1 92 ? 6.115 -2.475 -7.081 1.00 98.12 92 SER A O 1
ATOM 673 N N . ASN A 1 93 ? 4.126 -1.506 -7.442 1.00 98.19 93 ASN A N 1
ATOM 674 C CA . ASN A 1 93 ? 4.523 -0.759 -8.637 1.00 98.19 93 ASN A CA 1
ATOM 675 C C . ASN A 1 93 ? 5.652 0.228 -8.325 1.00 98.19 93 ASN A C 1
ATOM 677 O O . ASN A 1 93 ? 6.656 0.255 -9.034 1.00 98.19 93 ASN A O 1
ATOM 681 N N . VAL A 1 94 ? 5.536 0.985 -7.228 1.00 98.12 94 VAL A N 1
ATOM 682 C CA . VAL A 1 94 ? 6.581 1.929 -6.796 1.00 98.12 94 VAL A CA 1
ATOM 683 C C . VAL A 1 94 ? 7.883 1.199 -6.461 1.00 98.12 94 VAL A C 1
ATOM 685 O O . VAL A 1 94 ? 8.961 1.632 -6.871 1.00 98.12 94 VAL A O 1
ATOM 688 N N . ALA A 1 95 ? 7.801 0.080 -5.740 1.00 97.81 95 ALA A N 1
ATOM 689 C CA . ALA A 1 95 ? 8.974 -0.699 -5.364 1.00 97.81 95 ALA A CA 1
ATOM 690 C C . ALA A 1 95 ? 9.626 -1.372 -6.589 1.00 97.81 95 ALA A C 1
ATOM 692 O O . ALA A 1 95 ? 10.797 -1.143 -6.892 1.00 97.81 95 ALA A O 1
ATOM 693 N N . MET A 1 96 ? 8.864 -2.165 -7.344 1.00 97.75 96 MET A N 1
ATOM 694 C CA . MET A 1 96 ? 9.364 -2.940 -8.485 1.00 97.75 96 MET A CA 1
ATOM 695 C C . MET A 1 96 ? 9.739 -2.070 -9.683 1.00 97.75 96 MET A C 1
ATOM 697 O O . MET A 1 96 ? 10.652 -2.438 -10.422 1.00 97.75 96 MET A O 1
ATOM 701 N N . GLY A 1 97 ? 9.149 -0.880 -9.827 1.00 97.19 97 GLY A N 1
ATOM 702 C CA . GLY A 1 97 ? 9.591 0.121 -10.800 1.00 97.19 97 GLY A CA 1
ATOM 703 C C . GLY A 1 97 ? 11.072 0.481 -10.637 1.00 97.19 97 GLY A C 1
ATOM 704 O O . GLY A 1 97 ? 11.756 0.793 -11.609 1.00 97.19 97 GLY A O 1
ATOM 705 N N . ARG A 1 98 ? 11.635 0.336 -9.430 1.00 97.31 98 ARG A N 1
ATOM 706 C CA . ARG A 1 98 ? 13.077 0.513 -9.210 1.00 97.31 98 ARG A CA 1
ATOM 707 C C . ARG A 1 98 ? 13.930 -0.645 -9.721 1.00 97.31 98 ARG A C 1
ATOM 709 O O . ARG A 1 98 ? 15.074 -0.422 -10.113 1.00 97.31 98 ARG A O 1
ATOM 716 N N . SER A 1 99 ? 13.390 -1.859 -9.738 1.00 97.25 99 SER A N 1
ATOM 717 C CA . SER A 1 99 ? 14.035 -2.988 -10.413 1.00 97.25 99 SER A CA 1
ATOM 718 C C . SER A 1 99 ? 13.967 -2.833 -11.927 1.00 97.25 99 SER A C 1
ATOM 720 O O . SER A 1 99 ? 14.974 -3.050 -12.590 1.00 97.25 99 SER A O 1
ATOM 722 N N . MET A 1 100 ? 12.833 -2.370 -12.461 1.00 95.56 100 MET A N 1
ATOM 723 C CA . MET A 1 100 ? 12.699 -2.046 -13.889 1.00 95.56 100 MET A CA 1
ATOM 724 C C . MET A 1 100 ? 13.688 -0.954 -14.316 1.00 95.56 100 MET A C 1
ATOM 726 O O . MET A 1 100 ? 14.308 -1.060 -15.365 1.00 95.56 100 MET A O 1
ATOM 730 N N . GLY A 1 101 ? 13.913 0.050 -13.463 1.00 95.25 101 GLY A N 1
ATOM 731 C CA . GLY A 1 101 ? 14.939 1.075 -13.675 1.00 95.25 101 GLY A CA 1
ATOM 732 C C . GLY A 1 101 ? 16.386 0.607 -13.462 1.00 95.25 101 GLY A C 1
ATOM 733 O O . GLY A 1 101 ? 17.291 1.433 -13.540 1.00 95.25 101 GLY A O 1
ATOM 734 N N . GLY A 1 102 ? 16.625 -0.672 -13.144 1.00 97.19 102 GLY A N 1
ATOM 735 C CA . GLY A 1 102 ? 17.966 -1.250 -13.005 1.00 97.19 102 GLY A CA 1
ATOM 736 C C . GLY A 1 102 ? 18.745 -0.801 -11.764 1.00 97.19 102 GLY A C 1
ATOM 737 O O . GLY A 1 102 ? 19.973 -0.818 -11.778 1.00 97.19 102 GLY A O 1
ATOM 738 N N . VAL A 1 103 ? 18.064 -0.357 -10.699 1.00 97.50 103 VAL A N 1
ATOM 739 C CA . VAL A 1 103 ? 18.726 0.236 -9.516 1.00 97.50 103 VAL A CA 1
ATOM 740 C C . VAL A 1 103 ? 18.459 -0.473 -8.188 1.00 97.50 103 VAL A C 1
ATOM 742 O O . VAL A 1 103 ? 19.099 -0.116 -7.203 1.00 97.50 103 VAL A O 1
ATOM 745 N N . HIS A 1 104 ? 17.552 -1.453 -8.148 1.00 98.19 104 HIS A N 1
ATOM 746 C CA . HIS A 1 104 ? 17.254 -2.261 -6.958 1.00 98.19 104 HIS A CA 1
ATOM 747 C C . HIS A 1 104 ? 16.943 -3.715 -7.322 1.00 98.19 104 HIS A C 1
ATOM 749 O O . HIS A 1 104 ? 16.354 -3.991 -8.371 1.00 98.19 104 HIS A O 1
ATOM 755 N N . TRP A 1 105 ? 17.250 -4.645 -6.420 1.00 97.69 105 TRP A N 1
ATOM 756 C CA . TRP A 1 105 ? 16.847 -6.048 -6.543 1.00 97.69 105 TRP A CA 1
ATOM 757 C C . TRP A 1 105 ? 15.502 -6.324 -5.865 1.00 97.69 105 TRP A C 1
ATOM 759 O O . TRP A 1 105 ? 15.024 -5.574 -5.011 1.00 97.69 105 TRP A O 1
ATOM 769 N N . ARG A 1 106 ? 14.891 -7.466 -6.209 1.00 97.44 106 ARG A N 1
ATOM 770 C CA . ARG A 1 106 ? 13.643 -7.934 -5.583 1.00 97.44 106 ARG A CA 1
ATOM 771 C C . ARG A 1 106 ? 13.756 -8.002 -4.057 1.00 97.44 106 ARG A C 1
ATOM 773 O O . ARG A 1 106 ? 12.784 -7.711 -3.361 1.00 97.44 106 ARG A O 1
ATOM 780 N N . THR A 1 107 ? 14.913 -8.396 -3.533 1.00 97.75 107 THR A N 1
ATOM 781 C CA . THR A 1 107 ? 15.181 -8.473 -2.090 1.00 97.75 107 THR A CA 1
ATOM 782 C C . THR A 1 107 ? 15.122 -7.106 -1.426 1.00 97.75 107 THR A C 1
ATOM 784 O O . THR A 1 107 ? 14.449 -6.983 -0.405 1.00 97.75 107 THR A O 1
ATOM 787 N N . ASP A 1 108 ? 15.734 -6.085 -2.034 1.00 98.12 108 ASP A N 1
ATOM 788 C CA . ASP A 1 108 ? 15.729 -4.709 -1.522 1.00 98.12 108 ASP A CA 1
ATOM 789 C C . ASP A 1 108 ? 14.285 -4.232 -1.372 1.00 98.12 108 ASP A C 1
ATOM 791 O O . ASP A 1 108 ? 13.880 -3.761 -0.317 1.00 98.12 108 ASP A O 1
ATOM 795 N N . ASN A 1 109 ? 13.483 -4.454 -2.414 1.00 98.06 109 ASN A N 1
ATOM 796 C CA . ASN A 1 109 ? 12.091 -4.033 -2.482 1.00 98.06 109 ASN A CA 1
ATOM 797 C C . ASN A 1 109 ? 11.184 -4.799 -1.513 1.00 98.06 109 ASN A C 1
ATOM 799 O O . ASN A 1 109 ? 10.459 -4.203 -0.720 1.00 98.06 109 ASN A O 1
ATOM 803 N N . THR A 1 110 ? 11.211 -6.132 -1.559 1.00 97.69 110 THR A N 1
ATOM 804 C CA . THR A 1 110 ? 10.289 -6.959 -0.763 1.00 97.69 110 THR A CA 1
ATOM 805 C C . THR A 1 110 ? 10.572 -6.873 0.733 1.00 97.69 110 THR A C 1
ATOM 807 O O . THR A 1 110 ? 9.631 -6.911 1.528 1.00 97.69 110 THR A O 1
ATOM 810 N N . ARG A 1 111 ? 11.839 -6.729 1.143 1.00 98.25 111 ARG A N 1
ATOM 811 C CA . ARG A 1 111 ? 12.186 -6.515 2.554 1.00 98.25 111 ARG A CA 1
ATOM 812 C C . ARG A 1 111 ? 11.866 -5.091 3.001 1.00 98.25 111 ARG A C 1
ATOM 814 O O . ARG A 1 111 ? 11.310 -4.929 4.083 1.00 98.25 111 ARG A O 1
ATOM 821 N N . SER A 1 112 ? 12.110 -4.084 2.164 1.00 98.56 112 SER A N 1
ATOM 822 C CA . SER A 1 112 ? 11.789 -2.695 2.507 1.00 98.56 112 SER A CA 1
ATOM 823 C C . SER A 1 112 ? 10.294 -2.404 2.611 1.00 98.56 112 SER A C 1
ATOM 825 O O . SER A 1 112 ? 9.911 -1.646 3.492 1.00 98.56 112 SER A O 1
ATOM 827 N N . LEU A 1 113 ? 9.435 -3.038 1.802 1.00 98.75 113 LEU A N 1
ATOM 828 C CA . LEU A 1 113 ? 7.977 -2.926 1.975 1.00 98.75 113 LEU A CA 1
ATOM 829 C C . LEU A 1 113 ? 7.544 -3.336 3.392 1.00 98.75 113 LEU A C 1
ATOM 831 O O . LEU A 1 113 ? 6.781 -2.621 4.039 1.00 98.75 113 LEU A O 1
ATOM 835 N N . ARG A 1 114 ? 8.096 -4.447 3.899 1.00 98.50 114 ARG A N 1
ATOM 836 C CA . ARG A 1 114 ? 7.840 -4.937 5.263 1.00 98.50 114 ARG A CA 1
ATOM 837 C C . ARG A 1 114 ? 8.433 -4.016 6.322 1.00 98.50 114 ARG A C 1
ATOM 839 O O . ARG A 1 114 ? 7.786 -3.762 7.328 1.00 98.50 114 ARG A O 1
ATOM 846 N N . LEU A 1 115 ? 9.631 -3.474 6.092 1.00 98.69 115 LEU A N 1
ATOM 847 C CA . LEU A 1 115 ? 10.213 -2.469 6.985 1.00 98.69 115 LEU A CA 1
ATOM 848 C C . LEU A 1 115 ? 9.301 -1.238 7.106 1.00 98.69 115 LEU A C 1
ATOM 850 O O . LEU A 1 115 ? 9.038 -0.780 8.213 1.00 98.69 115 LEU A O 1
ATOM 854 N N . GLY A 1 116 ? 8.790 -0.735 5.980 1.00 98.81 116 GLY A N 1
ATOM 855 C CA . GLY A 1 116 ? 7.833 0.370 5.951 1.00 98.81 116 GLY A CA 1
ATOM 856 C C . GLY A 1 116 ? 6.551 0.064 6.722 1.00 98.81 116 GLY A C 1
ATOM 857 O O . GLY A 1 116 ? 6.102 0.886 7.518 1.00 98.81 116 GLY A O 1
ATOM 858 N N . GLU A 1 117 ? 5.996 -1.135 6.538 1.00 98.81 117 GLU A N 1
ATOM 859 C CA . GLU A 1 117 ? 4.822 -1.604 7.283 1.00 98.81 117 GLU A CA 1
ATOM 860 C C . GLU A 1 117 ? 5.064 -1.624 8.799 1.00 98.81 117 GLU A C 1
ATOM 862 O O . GLU A 1 117 ? 4.247 -1.098 9.549 1.00 98.81 117 GLU A O 1
ATOM 867 N N . GLN A 1 118 ? 6.210 -2.136 9.261 1.00 98.62 118 GLN A N 1
ATOM 868 C CA . GLN A 1 118 ? 6.550 -2.143 10.691 1.00 98.62 118 GLN A CA 1
ATOM 869 C C . GLN A 1 118 ? 6.697 -0.727 11.269 1.00 98.62 118 GLN A C 1
ATOM 871 O O . GLN A 1 118 ? 6.240 -0.463 12.380 1.00 98.62 118 GLN A O 1
ATOM 876 N N . ILE A 1 119 ? 7.278 0.208 10.509 1.00 98.69 119 ILE A N 1
ATOM 877 C CA . ILE A 1 119 ? 7.365 1.620 10.917 1.00 98.69 119 ILE A CA 1
ATOM 878 C C . ILE A 1 119 ? 5.962 2.226 11.062 1.00 98.69 119 ILE A C 1
ATOM 880 O O . ILE A 1 119 ? 5.680 2.894 12.056 1.00 98.69 119 ILE A O 1
ATOM 884 N N . ALA A 1 120 ? 5.072 1.983 10.097 1.00 98.69 120 ALA A N 1
ATOM 885 C CA . ALA A 1 120 ? 3.697 2.472 10.156 1.00 98.69 120 ALA A CA 1
ATOM 886 C C . ALA A 1 120 ? 2.913 1.864 11.329 1.00 98.69 120 ALA A C 1
ATOM 888 O O . ALA A 1 120 ? 2.215 2.600 12.025 1.00 98.69 120 ALA A O 1
ATOM 889 N N . ILE A 1 121 ? 3.071 0.561 11.592 1.00 98.44 121 ILE A N 1
ATOM 890 C CA . ILE A 1 121 ? 2.480 -0.115 12.757 1.00 98.44 121 ILE A CA 1
ATOM 891 C C . ILE A 1 121 ? 2.909 0.577 14.049 1.00 98.44 121 ILE A C 1
ATOM 893 O O . ILE A 1 121 ? 2.055 0.892 14.872 1.00 98.44 121 ILE A O 1
ATOM 897 N N . GLU A 1 122 ? 4.201 0.862 14.222 1.00 98.06 122 GLU A N 1
ATOM 898 C CA . GLU A 1 122 ? 4.703 1.500 15.443 1.00 98.06 122 GLU A CA 1
ATOM 899 C C . GLU A 1 122 ? 4.157 2.924 15.627 1.00 98.06 122 GLU A C 1
ATOM 901 O O . GLU A 1 122 ? 3.817 3.325 16.741 1.00 98.06 122 GLU A O 1
ATOM 906 N N . ILE A 1 123 ? 4.023 3.685 14.536 1.00 97.88 123 ILE A N 1
ATOM 907 C CA . ILE A 1 123 ? 3.404 5.016 14.574 1.00 97.88 123 ILE A CA 1
ATOM 908 C C . ILE A 1 123 ? 1.930 4.902 14.976 1.00 97.88 123 ILE A C 1
ATOM 910 O O . ILE A 1 123 ? 1.504 5.576 15.913 1.00 97.88 123 ILE A O 1
ATOM 914 N N . LEU A 1 124 ? 1.155 4.044 14.307 1.00 97.06 124 LEU A N 1
ATOM 915 C CA . LEU A 1 124 ? -0.272 3.851 14.589 1.00 97.06 124 LEU A CA 1
ATOM 916 C C . LEU A 1 124 ? -0.498 3.354 16.020 1.00 97.06 124 LEU A C 1
ATOM 918 O O . LEU A 1 124 ? -1.373 3.869 16.713 1.00 97.06 124 LEU A O 1
ATOM 922 N N . ARG A 1 125 ? 0.338 2.421 16.493 1.00 96.31 125 ARG A N 1
ATOM 923 C CA . ARG A 1 125 ? 0.329 1.904 17.865 1.00 96.31 125 ARG A CA 1
ATOM 924 C C . ARG A 1 125 ? 0.406 3.039 18.879 1.00 96.31 125 ARG A C 1
ATOM 926 O O . ARG A 1 125 ? -0.481 3.137 19.722 1.00 96.31 125 ARG A O 1
ATOM 933 N N . LYS A 1 126 ? 1.390 3.934 18.755 1.00 95.50 126 LYS A N 1
ATOM 934 C CA . LYS A 1 126 ? 1.517 5.109 19.637 1.00 95.50 126 LYS A CA 1
ATOM 935 C C . LYS A 1 126 ? 0.309 6.038 19.539 1.00 95.50 126 LYS A C 1
ATOM 937 O O . LYS A 1 126 ? -0.209 6.484 20.555 1.00 95.50 126 LYS A O 1
ATOM 942 N N . ARG A 1 127 ? -0.208 6.282 18.329 1.00 94.56 127 ARG A N 1
ATOM 943 C CA . ARG A 1 127 ? -1.389 7.146 18.149 1.00 94.56 127 ARG A CA 1
ATOM 944 C C . ARG A 1 127 ? -2.631 6.626 18.871 1.00 94.56 127 ARG A C 1
ATOM 946 O O . ARG A 1 127 ? -3.394 7.437 19.387 1.00 94.56 127 ARG A O 1
ATOM 953 N N . THR A 1 128 ? -2.811 5.307 18.989 1.00 94.69 128 THR A N 1
ATOM 954 C CA . THR A 1 128 ? -3.937 4.752 19.770 1.00 94.69 128 THR A CA 1
ATOM 955 C C . THR A 1 128 ? -3.888 5.092 21.265 1.00 94.69 128 THR A C 1
ATOM 957 O O . THR A 1 128 ? -4.920 5.017 21.928 1.00 94.69 128 THR A O 1
ATOM 960 N N . GLU A 1 129 ? -2.731 5.490 21.806 1.00 93.12 129 GLU A N 1
ATOM 961 C CA . GLU A 1 129 ? -2.593 5.953 23.196 1.00 93.12 129 GLU A CA 1
ATOM 962 C C . GLU A 1 129 ? -2.937 7.446 23.341 1.00 93.12 129 GLU A C 1
ATOM 964 O O . GLU A 1 129 ? -3.357 7.896 24.408 1.00 93.12 129 GLU A O 1
ATOM 969 N N . GLU A 1 130 ? -2.786 8.220 22.268 1.00 91.19 130 GLU A N 1
ATOM 970 C CA . GLU A 1 130 ? -2.872 9.683 22.286 1.00 91.19 130 GLU A CA 1
ATOM 971 C C . GLU A 1 130 ? -4.256 10.216 21.904 1.00 91.19 130 GLU A C 1
ATOM 973 O O . GLU A 1 130 ? -4.648 11.278 22.386 1.00 91.19 130 GLU A O 1
ATOM 978 N N . TYR A 1 131 ? -5.013 9.497 21.067 1.00 89.19 131 TYR A N 1
ATOM 979 C CA . TYR A 1 131 ? -6.333 9.956 20.634 1.00 89.19 131 TYR A CA 1
ATOM 980 C C . TYR A 1 131 ? -7.331 10.077 21.794 1.00 89.19 131 TYR A C 1
ATOM 982 O O . TYR A 1 131 ? -7.341 9.273 22.738 1.00 89.19 131 TYR A O 1
ATOM 990 N N . ALA A 1 132 ? -8.181 11.103 21.705 1.00 89.38 132 ALA A N 1
ATOM 991 C CA . ALA A 1 132 ? -9.221 11.388 22.687 1.00 89.38 132 ALA A CA 1
ATOM 992 C C . ALA A 1 132 ? -10.452 10.489 22.481 1.00 89.38 132 ALA A C 1
ATOM 994 O O . ALA A 1 132 ? -11.120 10.119 23.446 1.00 89.38 132 ALA A O 1
ATOM 995 N N . GLU A 1 133 ? -10.724 10.100 21.235 1.00 81.12 133 GLU A N 1
ATOM 996 C CA . GLU A 1 133 ? -11.846 9.265 20.811 1.00 81.12 133 GLU A CA 1
ATOM 997 C C . GLU A 1 133 ? -11.625 7.794 21.196 1.00 81.12 133 GLU A C 1
ATOM 999 O O . GLU A 1 133 ? -11.313 6.950 20.366 1.00 81.12 133 GLU A O 1
ATOM 1004 N N . ARG A 1 134 ? -11.728 7.457 22.483 1.00 80.44 134 ARG A N 1
ATOM 1005 C CA . ARG A 1 134 ? -11.391 6.110 22.970 1.00 80.44 134 ARG A CA 1
ATOM 1006 C C . ARG A 1 134 ? -12.612 5.177 23.033 1.00 80.44 134 ARG A C 1
ATOM 1008 O O . ARG A 1 134 ? -13.658 5.603 23.521 1.00 80.44 134 ARG A O 1
ATOM 1015 N N . PRO A 1 135 ? -12.463 3.888 22.653 1.00 83.00 135 PRO A N 1
ATOM 1016 C CA . PRO A 1 135 ? -11.240 3.260 22.137 1.00 83.00 135 PRO A CA 1
ATOM 1017 C C . PRO A 1 135 ? -11.049 3.464 20.619 1.00 83.00 135 PRO A C 1
ATOM 1019 O O . PRO A 1 135 ? -11.937 3.131 19.838 1.00 83.00 135 PRO A O 1
ATOM 1022 N N . VAL A 1 136 ? -9.858 3.913 20.196 1.00 92.75 136 VAL A N 1
ATOM 1023 C CA . VAL A 1 136 ? -9.435 3.847 18.783 1.00 92.75 136 VAL A CA 1
ATOM 1024 C C . VAL A 1 136 ? -8.795 2.493 18.526 1.00 92.75 136 VAL A C 1
ATOM 1026 O O . VAL A 1 136 ? -7.918 2.063 19.279 1.00 92.75 136 VAL A O 1
ATOM 1029 N N . SER A 1 137 ? -9.188 1.851 17.431 1.00 95.31 137 SER A N 1
ATOM 1030 C CA . SER A 1 137 ? -8.498 0.666 16.943 1.00 95.31 137 SER A CA 1
ATOM 1031 C C . SER A 1 137 ? -8.360 0.683 15.430 1.00 95.31 137 SER A C 1
ATOM 1033 O O . SER A 1 137 ? -9.200 1.245 14.730 1.00 95.31 137 SER A O 1
ATOM 1035 N N . PHE A 1 138 ? -7.308 0.035 14.949 1.00 96.50 138 PHE A N 1
ATOM 1036 C CA . PHE A 1 138 ? -7.042 -0.179 13.535 1.00 96.50 138 PHE A CA 1
ATOM 1037 C C . PHE A 1 138 ? -6.995 -1.670 13.261 1.00 96.50 138 PHE A C 1
ATOM 1039 O O . PHE A 1 138 ? -6.404 -2.423 14.039 1.00 96.50 138 PHE A O 1
ATOM 1046 N N . THR A 1 139 ? -7.588 -2.096 12.153 1.00 97.50 139 THR A N 1
ATOM 1047 C CA . THR A 1 139 ? -7.497 -3.483 11.702 1.00 97.50 139 THR A CA 1
ATOM 1048 C C . THR A 1 139 ? -7.205 -3.498 10.218 1.00 97.50 139 THR A C 1
ATOM 1050 O O . THR A 1 139 ? -7.923 -2.861 9.460 1.00 97.50 139 THR A O 1
ATOM 1053 N N . PHE A 1 140 ? -6.157 -4.211 9.821 1.00 98.25 140 PHE A N 1
ATOM 1054 C CA . PHE A 1 140 ? -5.784 -4.351 8.418 1.00 98.25 140 PHE A CA 1
ATOM 1055 C C . PHE A 1 140 ? -5.000 -5.642 8.174 1.00 98.25 140 PHE A C 1
ATOM 1057 O O . PHE A 1 140 ? -4.504 -6.282 9.105 1.00 98.25 140 PHE A O 1
ATOM 1064 N N . ARG A 1 141 ? -4.859 -6.029 6.911 1.00 98.44 141 ARG A N 1
ATOM 1065 C CA . ARG A 1 141 ? -4.100 -7.188 6.459 1.00 98.44 141 ARG A CA 1
ATOM 1066 C C . ARG A 1 141 ? -2.669 -6.784 6.113 1.00 98.44 141 ARG A C 1
ATOM 1068 O O . ARG A 1 141 ? -2.430 -5.917 5.268 1.00 98.44 141 ARG A O 1
ATOM 1075 N N . SER A 1 142 ? -1.691 -7.428 6.743 1.00 98.00 142 SER A N 1
ATOM 1076 C CA . SER A 1 142 ? -0.272 -7.194 6.465 1.00 98.00 142 SER A CA 1
ATOM 1077 C C . SER A 1 142 ? 0.121 -7.641 5.052 1.00 98.00 142 SER A C 1
ATOM 1079 O O . SER A 1 142 ? -0.606 -8.392 4.392 1.00 98.00 142 SER A O 1
ATOM 1081 N N . PHE A 1 143 ? 1.303 -7.241 4.580 1.00 97.81 143 PHE A N 1
ATOM 1082 C CA . PHE A 1 143 ? 1.865 -7.758 3.323 1.00 97.81 143 PHE A CA 1
ATOM 1083 C C . PHE A 1 143 ? 2.052 -9.284 3.330 1.00 97.81 143 PHE A C 1
ATOM 1085 O O . PHE A 1 143 ? 2.010 -9.910 2.270 1.00 97.81 143 PHE A O 1
ATOM 1092 N N . ASP A 1 144 ? 2.209 -9.885 4.511 1.00 96.62 144 ASP A N 1
ATOM 1093 C CA . ASP A 1 144 ? 2.296 -11.337 4.710 1.00 96.62 144 ASP A CA 1
ATOM 1094 C C . ASP A 1 144 ? 0.923 -11.988 4.970 1.00 96.62 144 ASP A C 1
ATOM 1096 O O . ASP A 1 144 ? 0.834 -13.169 5.288 1.00 96.62 144 ASP A O 1
ATOM 1100 N N . ARG A 1 145 ? -0.164 -11.236 4.751 1.00 95.62 145 ARG A N 1
ATOM 1101 C CA . ARG A 1 145 ? -1.571 -11.665 4.840 1.00 95.62 145 ARG A CA 1
ATOM 1102 C C . ARG A 1 145 ? -2.090 -11.974 6.243 1.00 95.62 145 ARG A C 1
ATOM 1104 O O . ARG A 1 145 ? -3.218 -12.456 6.361 1.00 95.62 145 ARG A O 1
ATOM 1111 N N . HIS A 1 146 ? -1.326 -11.640 7.275 1.00 97.00 146 HIS A N 1
ATOM 1112 C CA . HIS A 1 146 ? -1.775 -11.720 8.662 1.00 97.00 146 HIS A CA 1
ATOM 1113 C C . HIS A 1 146 ? -2.713 -10.566 8.997 1.00 97.00 146 HIS A C 1
ATOM 1115 O O . HIS A 1 146 ? -2.516 -9.452 8.509 1.00 97.00 146 HIS A O 1
ATOM 1121 N N . MET A 1 147 ? -3.717 -10.815 9.836 1.00 97.94 147 MET A N 1
ATOM 1122 C CA . MET A 1 147 ? -4.576 -9.736 10.310 1.00 97.94 147 MET A CA 1
ATOM 1123 C C . MET A 1 147 ? -3.885 -9.033 11.470 1.00 97.94 147 MET A C 1
ATOM 1125 O O . MET A 1 147 ? -3.618 -9.640 12.505 1.00 97.94 147 MET A O 1
ATOM 1129 N N . ILE A 1 148 ? -3.599 -7.749 11.301 1.00 98.31 148 ILE A N 1
ATOM 1130 C CA . ILE A 1 148 ? -3.016 -6.902 12.332 1.00 98.31 148 ILE A CA 1
ATOM 1131 C C . ILE A 1 148 ? -4.137 -6.112 12.987 1.00 98.31 148 ILE A C 1
ATOM 1133 O O . ILE A 1 148 ? -4.899 -5.428 12.308 1.00 98.31 148 ILE A O 1
ATOM 1137 N N . HIS A 1 149 ? -4.221 -6.201 14.310 1.00 97.94 149 HIS A N 1
ATOM 1138 C CA . HIS A 1 149 ? -5.118 -5.399 15.127 1.00 97.94 149 HIS A CA 1
ATOM 1139 C C . HIS A 1 149 ? -4.297 -4.521 16.073 1.00 97.94 149 HIS A C 1
ATOM 1141 O O . HIS A 1 149 ? -3.482 -5.033 16.844 1.00 97.94 149 HIS A O 1
ATOM 1147 N N . ILE A 1 150 ? -4.504 -3.207 16.009 1.00 97.19 150 ILE A N 1
ATOM 1148 C CA . ILE A 1 150 ? -3.790 -2.214 16.815 1.00 97.19 150 ILE A CA 1
ATOM 1149 C C . ILE A 1 150 ? -4.791 -1.485 17.702 1.00 97.19 150 ILE A C 1
ATOM 1151 O O . ILE A 1 150 ? -5.759 -0.920 17.199 1.00 97.19 150 ILE A O 1
ATOM 1155 N N . THR A 1 151 ? -4.557 -1.477 19.011 1.00 96.25 151 THR A N 1
ATOM 1156 C CA . THR A 1 151 ? -5.394 -0.773 19.989 1.00 96.25 151 THR A CA 1
ATOM 1157 C C . THR A 1 151 ? -4.624 -0.573 21.291 1.00 96.25 151 THR A C 1
ATOM 1159 O O . THR A 1 151 ? -3.803 -1.416 21.651 1.00 96.25 151 THR A O 1
ATOM 1162 N N . GLN A 1 152 ? -4.880 0.531 21.998 1.00 93.94 152 GLN A N 1
ATOM 1163 C CA . GLN A 1 152 ? -4.347 0.800 23.344 1.00 93.94 152 GLN A CA 1
ATOM 1164 C C . GLN A 1 152 ? -2.826 0.585 23.479 1.00 93.94 152 GLN A C 1
ATOM 1166 O O . GLN A 1 152 ? -2.355 -0.045 24.424 1.00 93.94 152 GLN A O 1
ATOM 1171 N N . GLY A 1 153 ? -2.051 1.060 22.503 1.00 94.69 153 GLY A N 1
ATOM 1172 C CA . GLY A 1 153 ? -0.595 0.926 22.535 1.00 94.69 153 GLY A CA 1
ATOM 1173 C C . GLY A 1 153 ? -0.081 -0.479 22.222 1.00 94.69 153 GLY A C 1
ATOM 1174 O O . GLY A 1 153 ? 1.116 -0.729 22.351 1.00 94.69 153 GLY A O 1
ATOM 1175 N N . GLN A 1 154 ? -0.932 -1.398 21.770 1.00 95.50 154 GLN A N 1
ATOM 1176 C CA . GLN A 1 154 ? -0.556 -2.763 21.407 1.00 95.50 154 GLN A CA 1
ATOM 1177 C C . GLN A 1 154 ? -0.831 -3.038 19.930 1.00 95.50 154 GLN A C 1
ATOM 1179 O O . GLN A 1 154 ? -1.798 -2.533 19.366 1.00 95.50 154 GLN A O 1
ATOM 1184 N N . ALA A 1 155 ? 0.017 -3.863 19.315 1.00 96.62 155 ALA A N 1
ATOM 1185 C CA . ALA A 1 155 ? -0.176 -4.399 17.973 1.00 96.62 155 ALA A CA 1
ATOM 1186 C C . ALA A 1 155 ? -0.134 -5.929 18.048 1.00 96.62 155 ALA A C 1
ATOM 1188 O O . ALA A 1 155 ? 0.847 -6.509 18.511 1.00 96.62 155 ALA A O 1
ATOM 1189 N N . MET A 1 156 ? -1.212 -6.576 17.617 1.00 96.50 156 MET A N 1
ATOM 1190 C CA . MET A 1 156 ? -1.393 -8.024 17.681 1.00 96.50 156 MET A CA 1
ATOM 1191 C C . MET A 1 156 ? -1.589 -8.579 16.276 1.00 96.50 156 MET A C 1
ATOM 1193 O O . MET A 1 156 ? -2.365 -8.028 15.497 1.00 96.50 156 MET A O 1
ATOM 1197 N N . SER A 1 157 ? -0.925 -9.692 15.974 1.00 92.12 157 SER A N 1
ATOM 1198 C CA . SER A 1 157 ? -1.190 -10.478 14.770 1.00 92.12 157 SER A CA 1
ATOM 1199 C C . SER A 1 157 ? -2.146 -11.616 15.118 1.00 92.12 157 SER A C 1
ATOM 1201 O O . SER A 1 157 ? -1.875 -12.368 16.054 1.00 92.12 157 SER A O 1
ATOM 1203 N N . ARG A 1 158 ? -3.244 -11.737 14.373 1.00 74.44 158 ARG A N 1
ATOM 1204 C CA . ARG A 1 158 ? -4.188 -12.861 14.420 1.00 74.44 158 ARG A CA 1
ATOM 1205 C C . ARG A 1 158 ? -4.055 -13.737 13.179 1.00 74.44 158 ARG A C 1
ATOM 1207 O O . ARG A 1 158 ? -3.693 -13.200 12.102 1.00 74.44 158 ARG A O 1
#

pLDDT: mean 91.3, std 10.81, range [55.34, 98.88]